Protein AF-A0A8T4MMA3-F1 (afdb_mo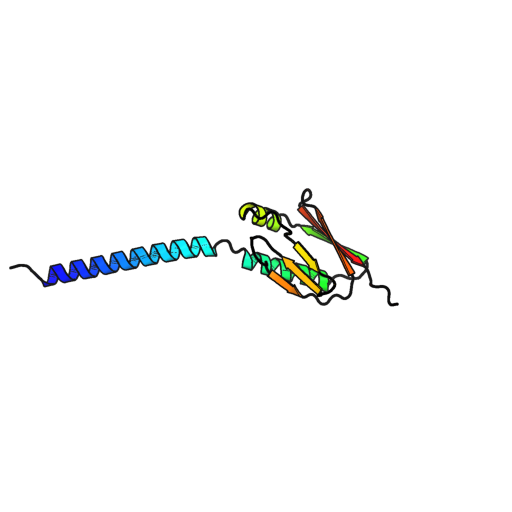nomer_lite)

Structure (mmCIF, N/CA/C/O backbone):
data_AF-A0A8T4MMA3-F1
#
_entry.id   AF-A0A8T4MMA3-F1
#
loop_
_atom_site.group_PDB
_atom_site.id
_atom_site.type_symbol
_atom_site.label_atom_id
_atom_site.label_alt_id
_atom_site.label_comp_id
_atom_site.label_asym_id
_atom_site.label_entity_id
_atom_site.label_seq_id
_atom_site.pdbx_PDB_ins_code
_atom_site.Cartn_x
_atom_site.Cartn_y
_atom_site.Cartn_z
_atom_site.occupancy
_atom_site.B_iso_or_equiv
_atom_site.auth_seq_id
_atom_site.auth_comp_id
_atom_site.auth_asym_id
_atom_site.auth_atom_id
_atom_site.pdbx_PDB_model_num
ATOM 1 N N . MET A 1 1 ? 54.764 -3.720 -44.557 1.00 49.59 1 MET A N 1
ATOM 2 C CA . MET A 1 1 ? 54.603 -4.717 -43.472 1.00 49.59 1 MET A CA 1
ATOM 3 C C . MET A 1 1 ? 53.394 -4.312 -42.643 1.00 49.59 1 MET A C 1
ATOM 5 O O . MET A 1 1 ? 53.363 -3.183 -42.172 1.00 49.59 1 MET A O 1
ATOM 9 N N . LYS A 1 2 ? 52.369 -5.168 -42.541 1.0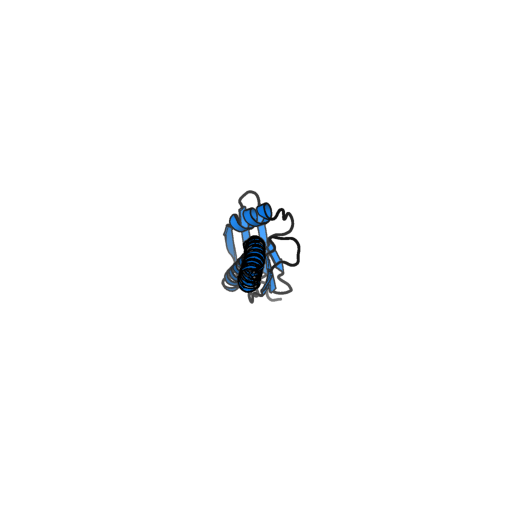0 55.06 2 LYS A N 1
ATOM 10 C CA . LYS A 1 2 ? 51.151 -4.882 -41.763 1.00 55.06 2 LYS A CA 1
ATOM 11 C C . LYS A 1 2 ? 51.529 -4.754 -40.282 1.00 55.06 2 LYS A C 1
ATOM 13 O O . LYS A 1 2 ? 52.102 -5.687 -39.720 1.00 55.06 2 LYS A O 1
ATOM 18 N N . ASN A 1 3 ? 51.273 -3.597 -39.675 1.00 60.41 3 ASN A N 1
ATOM 19 C CA . ASN A 1 3 ? 51.689 -3.305 -38.305 1.00 60.41 3 ASN A CA 1
ATOM 20 C C . ASN A 1 3 ? 50.721 -3.976 -37.312 1.00 60.41 3 ASN A C 1
ATOM 22 O O . ASN A 1 3 ? 49.795 -3.349 -36.803 1.00 60.41 3 ASN A O 1
ATOM 26 N N . LYS A 1 4 ? 50.912 -5.283 -37.079 1.00 60.78 4 LYS A N 1
ATOM 27 C CA . LYS A 1 4 ? 50.032 -6.146 -36.261 1.00 60.78 4 LYS A CA 1
ATOM 28 C C . LYS A 1 4 ? 49.756 -5.596 -34.852 1.00 60.78 4 LYS A C 1
ATOM 30 O O . LYS A 1 4 ? 48.719 -5.893 -34.271 1.00 60.78 4 LYS A O 1
ATOM 35 N N . LYS A 1 5 ? 50.664 -4.772 -34.317 1.00 61.97 5 LYS A N 1
ATOM 36 C CA . LYS A 1 5 ? 50.537 -4.137 -32.998 1.00 61.97 5 LYS A CA 1
ATOM 37 C C . LYS A 1 5 ? 49.448 -3.055 -32.966 1.00 61.97 5 LYS A C 1
ATOM 39 O O . LYS A 1 5 ? 48.732 -2.944 -31.981 1.00 61.97 5 LYS A O 1
ATOM 44 N N . SER A 1 6 ? 49.294 -2.299 -34.055 1.00 61.28 6 SER A N 1
ATOM 45 C CA . SER A 1 6 ? 48.255 -1.270 -34.190 1.00 61.28 6 SER A CA 1
ATOM 46 C C . SER A 1 6 ? 46.878 -1.875 -34.473 1.00 61.28 6 SER A C 1
ATOM 48 O O . SER A 1 6 ? 45.888 -1.374 -33.957 1.00 61.28 6 SER A O 1
ATOM 50 N N . GLU A 1 7 ? 46.802 -2.970 -35.241 1.00 63.28 7 GLU A N 1
ATOM 51 C CA . GLU A 1 7 ? 45.537 -3.693 -35.468 1.00 63.28 7 GLU A CA 1
ATOM 52 C C . GLU A 1 7 ? 44.989 -4.314 -34.167 1.00 63.28 7 GLU A C 1
ATOM 54 O O . GLU A 1 7 ? 43.798 -4.178 -33.903 1.00 63.28 7 GLU A O 1
ATOM 59 N N . SER A 1 8 ? 45.839 -4.917 -33.319 1.00 72.81 8 SER A N 1
ATOM 60 C CA . SER A 1 8 ? 45.412 -5.461 -32.010 1.00 72.81 8 SER A CA 1
ATOM 61 C C . SER A 1 8 ? 44.863 -4.372 -31.090 1.00 72.81 8 SER A C 1
ATOM 63 O O . SER A 1 8 ? 43.777 -4.519 -30.541 1.00 72.81 8 SER A O 1
ATOM 65 N N . PHE A 1 9 ? 45.563 -3.237 -31.001 1.00 75.94 9 PHE A N 1
ATOM 66 C CA . PHE A 1 9 ? 45.157 -2.108 -30.162 1.00 75.94 9 PHE A CA 1
ATOM 67 C C . PHE A 1 9 ? 43.796 -1.522 -30.574 1.00 75.94 9 PHE A C 1
ATOM 69 O O . PHE A 1 9 ? 42.968 -1.196 -29.725 1.00 75.94 9 PH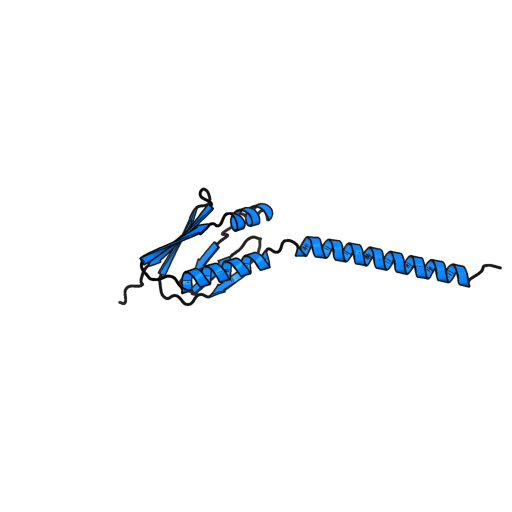E A O 1
ATOM 76 N N . LEU A 1 10 ? 43.529 -1.426 -31.882 1.00 83.12 10 LEU A N 1
ATOM 77 C CA . LEU A 1 10 ? 42.237 -0.957 -32.390 1.00 83.12 10 LEU A CA 1
ATOM 78 C C . LEU A 1 10 ? 41.104 -1.944 -32.088 1.00 83.12 10 LEU A C 1
ATOM 80 O O . LEU A 1 10 ? 40.001 -1.513 -31.753 1.00 83.12 10 LEU A O 1
ATOM 84 N N . ILE A 1 11 ? 41.367 -3.251 -32.177 1.00 87.81 11 ILE A N 1
ATOM 85 C CA . ILE A 1 11 ? 40.379 -4.288 -31.851 1.00 87.81 11 ILE A CA 1
ATOM 86 C C . ILE A 1 11 ? 40.075 -4.284 -30.349 1.00 87.81 11 ILE A C 1
ATOM 88 O O . ILE A 1 11 ? 38.907 -4.298 -29.973 1.00 87.81 11 ILE A O 1
ATOM 92 N N . GLU A 1 12 ? 41.096 -4.207 -29.494 1.00 87.69 12 GLU A N 1
ATOM 93 C CA . GLU A 1 12 ? 40.941 -4.136 -28.035 1.00 87.69 12 GLU A CA 1
ATOM 94 C C . GLU A 1 12 ? 40.089 -2.929 -27.619 1.00 87.69 12 GLU A C 1
ATOM 96 O O . GLU A 1 12 ? 39.123 -3.075 -26.866 1.00 87.69 12 GLU A O 1
ATOM 101 N N . GLN A 1 13 ? 40.381 -1.752 -28.180 1.00 93.06 13 GLN A N 1
ATOM 102 C CA . GLN A 1 13 ? 39.614 -0.539 -27.906 1.00 93.06 13 GLN A CA 1
ATOM 103 C C . GLN A 1 13 ? 38.164 -0.651 -28.397 1.00 93.06 13 GLN A C 1
ATOM 105 O O . GLN A 1 13 ? 37.237 -0.219 -27.709 1.00 93.06 13 GLN A O 1
ATOM 110 N N . LEU A 1 14 ? 37.947 -1.246 -29.572 1.00 93.19 14 LEU A N 1
ATOM 111 C CA . LEU A 1 14 ? 36.611 -1.443 -30.132 1.00 93.19 14 LEU A CA 1
ATOM 112 C C . LEU A 1 14 ? 35.773 -2.401 -29.272 1.00 93.19 14 LEU A C 1
ATOM 114 O O . LEU A 1 14 ? 34.609 -2.114 -28.991 1.00 93.19 14 LEU A O 1
ATOM 118 N N . VAL A 1 15 ? 36.370 -3.498 -28.796 1.00 94.56 15 VAL A N 1
ATOM 119 C CA . VAL A 1 15 ? 35.722 -4.444 -27.874 1.00 94.56 15 VAL A CA 1
ATOM 120 C C . VAL A 1 15 ? 35.383 -3.766 -26.547 1.00 94.56 15 VAL A C 1
ATOM 122 O O . VAL A 1 15 ? 34.270 -3.932 -26.048 1.00 94.56 15 VAL A O 1
ATOM 125 N N . PHE A 1 16 ? 36.292 -2.955 -26.000 1.00 95.56 16 PHE A N 1
ATOM 126 C CA . PHE A 1 16 ? 36.049 -2.211 -24.763 1.00 95.56 16 PHE A CA 1
ATOM 127 C C . PHE A 1 16 ? 34.877 -1.225 -24.894 1.00 95.56 16 PHE A C 1
ATOM 129 O O . PHE A 1 16 ? 34.010 -1.162 -24.017 1.00 95.56 16 PHE A O 1
ATOM 136 N N . ILE A 1 17 ? 34.811 -0.487 -26.007 1.00 96.06 17 ILE A N 1
ATOM 137 C CA . ILE A 1 17 ? 33.718 0.456 -26.286 1.00 96.06 17 ILE A CA 1
ATOM 138 C C . ILE A 1 17 ? 32.387 -0.287 -26.427 1.00 96.06 17 ILE A C 1
ATOM 140 O O . ILE A 1 17 ? 31.393 0.136 -25.839 1.00 96.06 17 ILE A O 1
ATOM 144 N N . LEU A 1 18 ? 32.361 -1.409 -27.154 1.00 96.69 18 LEU A N 1
ATOM 145 C CA . LEU A 1 18 ? 31.153 -2.223 -27.311 1.00 96.69 18 LEU A CA 1
ATOM 146 C C . LEU A 1 18 ? 30.657 -2.770 -25.971 1.00 96.69 18 LEU A C 1
ATOM 148 O O . LEU A 1 18 ? 29.468 -2.672 -25.673 1.00 96.69 18 LEU A O 1
ATOM 152 N N . LEU A 1 19 ? 31.560 -3.294 -25.140 1.00 96.81 19 LEU A N 1
ATOM 153 C CA . LEU A 1 19 ? 31.211 -3.805 -23.816 1.00 96.81 19 LEU A CA 1
ATOM 154 C C . LEU A 1 19 ? 30.654 -2.693 -22.918 1.00 96.81 19 LEU A C 1
ATOM 156 O O . LEU A 1 19 ? 29.629 -2.878 -22.263 1.00 96.81 19 LEU A O 1
ATOM 160 N N . THR A 1 20 ? 31.290 -1.520 -22.939 1.00 96.88 20 THR A N 1
ATOM 161 C CA . THR A 1 20 ? 30.832 -0.342 -22.191 1.00 96.88 20 THR A CA 1
ATOM 162 C C . THR A 1 20 ? 29.452 0.106 -22.661 1.00 96.88 20 THR A C 1
ATOM 164 O O . THR A 1 20 ? 28.589 0.399 -21.839 1.00 96.88 20 THR A O 1
ATOM 167 N N . LEU A 1 21 ? 29.204 0.112 -23.972 1.00 97.56 21 LEU A N 1
ATOM 168 C CA . LEU A 1 21 ? 27.906 0.484 -24.528 1.00 97.56 21 LEU A CA 1
ATOM 169 C C . LEU A 1 21 ? 26.803 -0.477 -24.067 1.00 97.56 21 LEU A C 1
ATOM 171 O O . LEU A 1 21 ? 25.755 -0.032 -23.605 1.00 97.56 21 LEU A O 1
ATOM 175 N N . VAL A 1 22 ? 27.052 -1.789 -24.141 1.00 97.62 22 VAL A N 1
ATOM 176 C CA . VAL A 1 22 ? 26.114 -2.814 -23.654 1.00 97.62 22 VAL A CA 1
ATOM 177 C C . VAL A 1 22 ? 25.840 -2.626 -22.164 1.00 97.62 22 VAL A C 1
ATOM 179 O O . VAL A 1 22 ? 24.686 -2.666 -21.741 1.00 97.62 22 VAL A O 1
ATOM 182 N N . PHE A 1 23 ? 26.883 -2.366 -21.378 1.00 97.62 23 PHE A N 1
ATOM 183 C CA . PHE A 1 23 ? 26.760 -2.124 -19.946 1.00 97.62 23 PHE A CA 1
ATOM 184 C C . PHE A 1 23 ? 25.911 -0.882 -19.636 1.00 97.62 23 PHE A C 1
ATOM 186 O O . PHE A 1 23 ? 24.991 -0.955 -18.823 1.00 97.62 23 PHE A O 1
ATOM 193 N N . VAL A 1 24 ? 26.152 0.238 -20.324 1.00 97.00 24 VAL A N 1
ATOM 194 C CA . VAL A 1 24 ? 25.379 1.480 -20.150 1.00 97.00 24 VAL A CA 1
ATOM 195 C C . VAL A 1 24 ? 23.910 1.273 -20.525 1.00 97.00 24 VAL A C 1
ATOM 197 O O . VAL A 1 24 ? 23.025 1.709 -19.790 1.00 97.00 24 VAL A O 1
ATOM 200 N N . VAL A 1 25 ? 23.628 0.565 -21.622 1.00 96.81 25 VAL A N 1
ATOM 201 C CA . VAL A 1 25 ? 22.252 0.239 -22.027 1.00 96.81 25 VAL A CA 1
ATOM 202 C C . VAL A 1 25 ? 21.573 -0.664 -20.995 1.00 96.81 25 VAL A C 1
ATOM 204 O O . VAL A 1 25 ? 20.429 -0.407 -20.620 1.00 96.81 25 VAL A O 1
ATOM 207 N N . ALA A 1 26 ? 22.271 -1.684 -20.490 1.00 95.12 26 ALA A N 1
ATOM 208 C CA . ALA A 1 26 ? 21.744 -2.575 -19.460 1.00 95.12 26 ALA A CA 1
ATOM 209 C C . ALA A 1 26 ? 21.407 -1.817 -18.166 1.00 95.12 26 ALA A C 1
ATOM 211 O O . ALA A 1 26 ? 20.324 -2.012 -17.612 1.00 95.12 26 ALA A O 1
ATOM 212 N N . ILE A 1 27 ? 22.281 -0.902 -17.729 1.00 93.25 27 ILE A N 1
ATOM 213 C CA . ILE A 1 27 ? 22.010 -0.010 -16.594 1.00 93.25 27 ILE A CA 1
ATOM 214 C C . ILE A 1 27 ? 20.805 0.886 -16.882 1.00 93.25 27 ILE A C 1
ATOM 216 O O . ILE A 1 27 ? 19.928 1.002 -16.031 1.00 93.25 27 ILE A O 1
ATOM 220 N N . GLY A 1 28 ? 20.718 1.487 -18.071 1.00 89.50 28 GLY A N 1
ATOM 221 C CA . GLY A 1 28 ? 19.582 2.329 -18.452 1.00 89.50 28 GLY A CA 1
ATOM 222 C C . GLY A 1 28 ? 18.249 1.579 -18.362 1.00 89.50 28 GLY A C 1
ATOM 223 O O . GLY A 1 28 ? 17.304 2.063 -17.742 1.00 89.50 28 GLY A O 1
ATOM 224 N N . ILE A 1 29 ? 18.192 0.355 -18.897 1.00 84.88 29 ILE A N 1
ATOM 225 C CA . ILE A 1 29 ? 17.011 -0.517 -18.802 1.00 84.88 29 ILE A CA 1
ATOM 226 C C . ILE A 1 29 ? 16.704 -0.865 -17.341 1.00 84.88 29 ILE A C 1
ATOM 228 O O . ILE A 1 29 ? 15.543 -0.832 -16.929 1.00 84.88 29 ILE A O 1
ATOM 232 N N . PHE A 1 30 ? 17.726 -1.192 -16.549 1.00 83.12 30 PHE A N 1
ATOM 233 C CA . PHE A 1 30 ? 17.564 -1.524 -15.136 1.00 83.12 30 PHE A CA 1
ATOM 234 C C . PHE A 1 30 ? 17.012 -0.347 -14.322 1.00 83.12 30 PHE A C 1
ATOM 236 O O . PHE A 1 30 ? 16.084 -0.533 -13.538 1.00 83.12 30 PHE A O 1
ATOM 243 N N . ILE A 1 31 ? 17.524 0.867 -14.538 1.00 78.12 31 ILE A N 1
ATOM 244 C CA . ILE A 1 31 ? 17.046 2.085 -13.871 1.00 78.12 31 ILE A CA 1
ATOM 245 C C . ILE A 1 31 ? 15.591 2.363 -14.243 1.00 78.12 31 ILE A C 1
ATOM 247 O O . ILE A 1 31 ? 14.785 2.614 -13.353 1.00 78.12 31 ILE A O 1
ATOM 251 N N . VAL A 1 32 ? 15.227 2.266 -15.526 1.00 71.88 32 VAL A N 1
ATOM 252 C CA . VAL A 1 32 ? 13.834 2.466 -15.963 1.00 71.88 32 VAL A CA 1
ATOM 253 C C . VAL A 1 32 ? 12.897 1.446 -15.310 1.00 71.88 32 VAL A C 1
ATOM 255 O O . VAL A 1 32 ? 11.807 1.812 -14.886 1.00 71.88 32 VAL A O 1
ATOM 258 N N . ARG A 1 33 ? 13.327 0.186 -15.162 1.00 65.06 33 ARG A N 1
ATOM 259 C CA . ARG A 1 33 ? 12.537 -0.868 -14.498 1.00 65.06 33 ARG A CA 1
ATOM 260 C C . ARG A 1 33 ? 12.457 -0.712 -12.978 1.00 65.06 33 ARG A C 1
ATOM 262 O O . ARG A 1 33 ? 11.439 -1.049 -12.387 1.00 65.06 33 ARG A O 1
ATOM 269 N N . THR A 1 34 ? 13.517 -0.221 -12.344 1.00 64.62 34 THR A N 1
ATOM 270 C CA . THR A 1 34 ? 13.594 -0.061 -10.880 1.00 64.62 34 THR A CA 1
ATOM 271 C C . THR A 1 34 ? 12.946 1.247 -10.418 1.00 64.62 34 THR A C 1
ATOM 273 O O . THR A 1 34 ? 12.431 1.337 -9.305 1.00 64.62 34 THR A O 1
ATOM 276 N N . GLY A 1 35 ? 12.920 2.257 -11.291 1.00 58.09 35 GLY A N 1
ATOM 277 C CA . GLY A 1 35 ? 12.402 3.596 -11.018 1.00 58.09 35 GLY A CA 1
ATOM 278 C C . GLY A 1 35 ? 10.909 3.658 -10.706 1.00 58.09 35 GLY A C 1
ATOM 279 O O . GLY A 1 35 ? 10.449 4.677 -10.191 1.00 58.09 35 GLY A O 1
ATOM 280 N N . ASP A 1 36 ? 10.148 2.587 -10.944 1.00 62.84 36 ASP A N 1
ATOM 281 C CA . ASP A 1 36 ? 8.735 2.588 -10.585 1.00 62.84 36 ASP A CA 1
ATOM 282 C C . ASP A 1 36 ? 8.489 2.538 -9.076 1.00 62.84 36 ASP A C 1
ATOM 284 O O . ASP A 1 36 ? 7.351 2.795 -8.690 1.00 62.84 36 ASP A O 1
ATOM 288 N N . ASN A 1 37 ? 9.512 2.306 -8.226 1.00 76.31 37 ASN A N 1
ATOM 289 C CA . ASN A 1 37 ? 9.498 2.450 -6.752 1.00 76.31 37 ASN A CA 1
ATOM 290 C C . ASN A 1 37 ? 8.247 1.880 -6.054 1.00 76.31 37 ASN A C 1
ATOM 292 O O . ASN A 1 37 ? 7.963 2.193 -4.901 1.00 76.31 37 ASN A O 1
ATOM 296 N N . THR A 1 38 ? 7.475 1.048 -6.747 1.00 84.19 38 THR A N 1
ATOM 297 C CA . THR A 1 38 ? 6.081 0.819 -6.394 1.00 84.19 38 THR A CA 1
ATOM 298 C C . THR A 1 38 ? 6.027 -0.099 -5.192 1.00 84.19 38 THR A C 1
ATOM 300 O O . THR A 1 38 ? 5.376 0.246 -4.218 1.00 84.19 38 THR A O 1
ATOM 303 N N . ALA A 1 39 ? 6.837 -1.159 -5.194 1.00 86.44 39 ALA A N 1
ATOM 304 C CA . ALA A 1 39 ? 7.022 -2.033 -4.039 1.00 86.44 39 ALA A CA 1
ATOM 305 C C . ALA A 1 39 ? 7.507 -1.270 -2.792 1.00 86.44 39 ALA A C 1
ATOM 307 O O . ALA A 1 39 ? 7.058 -1.527 -1.678 1.00 86.44 39 ALA A O 1
ATOM 308 N N . PHE A 1 40 ? 8.398 -0.288 -2.968 1.00 88.56 40 PHE A N 1
ATOM 309 C CA . PHE A 1 40 ? 8.873 0.540 -1.858 1.00 88.56 40 PHE A CA 1
ATOM 310 C C . PHE A 1 40 ? 7.760 1.441 -1.305 1.00 88.56 40 PHE A C 1
ATOM 312 O O . PHE A 1 40 ? 7.610 1.576 -0.091 1.00 88.56 40 PHE A O 1
ATOM 319 N N . ILE A 1 41 ? 6.940 2.025 -2.183 1.00 91.25 41 ILE A N 1
ATOM 320 C CA . ILE A 1 41 ? 5.778 2.821 -1.784 1.00 91.25 41 ILE A CA 1
ATOM 321 C C . ILE A 1 41 ? 4.712 1.944 -1.113 1.00 91.25 41 ILE A C 1
ATOM 323 O O . ILE A 1 41 ? 4.231 2.318 -0.047 1.00 91.25 41 ILE A O 1
ATOM 327 N N . GLU A 1 42 ? 4.380 0.781 -1.678 1.00 93.50 42 GLU A N 1
ATOM 328 C CA . GLU A 1 42 ? 3.470 -0.204 -1.075 1.00 93.50 42 GLU A CA 1
ATOM 329 C C . GLU A 1 42 ? 3.910 -0.524 0.360 1.00 93.50 42 GLU A C 1
ATOM 331 O O . GLU A 1 42 ? 3.113 -0.422 1.292 1.00 93.50 42 GLU A O 1
ATOM 336 N N . GLN A 1 43 ? 5.206 -0.786 0.559 1.00 94.75 43 GLN A N 1
ATOM 337 C CA . GLN A 1 43 ? 5.779 -1.044 1.876 1.00 94.75 43 GLN A CA 1
ATOM 338 C C . GLN A 1 43 ? 5.646 0.135 2.844 1.00 94.75 43 GLN A C 1
ATOM 340 O O . GLN A 1 43 ? 5.284 -0.059 4.007 1.00 94.75 43 GLN A O 1
ATOM 345 N N . ILE A 1 44 ? 5.968 1.352 2.400 1.00 94.75 44 ILE A N 1
ATOM 346 C CA . ILE A 1 44 ? 5.869 2.549 3.240 1.00 94.75 44 ILE A CA 1
ATOM 347 C C . ILE A 1 44 ? 4.426 2.756 3.699 1.00 94.75 44 ILE A C 1
ATOM 349 O O . ILE A 1 44 ? 4.188 2.953 4.890 1.00 94.75 44 ILE A O 1
ATOM 353 N N . TYR A 1 45 ? 3.471 2.702 2.772 1.00 95.56 45 TYR A N 1
ATOM 354 C CA . TYR A 1 45 ? 2.072 2.966 3.085 1.00 95.56 45 TYR A CA 1
ATOM 355 C C . TYR A 1 45 ? 1.446 1.858 3.930 1.00 95.56 45 TYR A C 1
ATOM 357 O O . TYR A 1 45 ? 0.714 2.175 4.863 1.00 95.56 45 TYR A O 1
ATOM 365 N N . ALA A 1 46 ? 1.780 0.586 3.688 1.00 96.56 46 ALA A N 1
ATOM 366 C CA . ALA A 1 46 ? 1.298 -0.519 4.518 1.00 96.56 46 ALA A CA 1
ATOM 367 C C . ALA A 1 46 ? 1.747 -0.357 5.979 1.00 96.56 46 ALA A C 1
ATOM 369 O O . ALA A 1 46 ? 0.940 -0.462 6.900 1.00 96.56 46 ALA A O 1
ATOM 370 N N . LYS A 1 47 ? 3.022 -0.005 6.196 1.00 96.62 47 LYS A N 1
ATOM 371 C CA . LYS A 1 47 ? 3.571 0.257 7.535 1.00 96.62 47 LYS A CA 1
ATOM 372 C C . LYS A 1 47 ? 2.950 1.480 8.200 1.00 96.62 47 LYS A C 1
ATOM 374 O O . LYS A 1 47 ? 2.685 1.447 9.398 1.00 96.62 47 LYS A O 1
ATOM 379 N N . GLN A 1 48 ? 2.738 2.561 7.450 1.00 95.62 48 GLN A N 1
ATOM 380 C CA . GLN A 1 48 ? 2.106 3.768 7.986 1.00 95.62 48 GLN A CA 1
ATOM 381 C C . GLN A 1 48 ? 0.662 3.501 8.406 1.00 95.62 48 GLN A C 1
ATOM 383 O O . GLN A 1 48 ? 0.280 3.885 9.506 1.00 95.62 48 GLN A O 1
ATOM 388 N N . LEU A 1 49 ? -0.113 2.798 7.578 1.00 95.06 49 LEU A N 1
ATOM 389 C CA . LEU A 1 49 ? -1.486 2.426 7.910 1.00 95.06 49 LEU A CA 1
ATOM 390 C C . LEU A 1 49 ? -1.543 1.512 9.127 1.00 95.06 49 LEU A C 1
ATOM 392 O O . LEU A 1 49 ? -2.299 1.790 10.049 1.00 95.06 49 LEU A O 1
ATOM 396 N N . ALA A 1 50 ? -0.689 0.491 9.187 1.00 95.75 50 ALA A N 1
ATOM 397 C CA . ALA A 1 50 ? -0.593 -0.362 10.364 1.00 95.75 50 ALA A CA 1
ATOM 398 C C . ALA A 1 50 ? -0.209 0.427 11.627 1.00 95.75 50 ALA A C 1
ATOM 400 O O . ALA A 1 50 ? -0.729 0.153 12.701 1.00 95.75 50 ALA A O 1
ATOM 401 N N . LEU A 1 51 ? 0.661 1.437 11.520 1.00 95.31 51 LEU A N 1
ATOM 402 C CA . LEU A 1 51 ? 1.010 2.298 12.651 1.00 95.31 51 LEU A CA 1
ATOM 403 C C . LEU A 1 51 ? -0.162 3.180 13.100 1.00 95.31 51 LEU A C 1
ATOM 405 O O . LEU A 1 51 ? -0.335 3.371 14.300 1.00 95.31 51 LEU A O 1
ATOM 409 N N . ILE A 1 52 ? -0.936 3.726 12.157 1.00 93.88 52 ILE A N 1
ATOM 410 C CA . ILE A 1 52 ? -2.149 4.501 12.456 1.00 93.88 52 ILE A CA 1
ATOM 411 C C . ILE A 1 52 ? -3.150 3.607 13.179 1.00 93.88 52 ILE A C 1
ATOM 413 O O . ILE A 1 52 ? -3.613 3.965 14.255 1.00 93.88 52 ILE A O 1
ATOM 417 N N . ILE A 1 53 ? -3.389 2.412 12.637 1.00 94.00 53 ILE A N 1
ATOM 418 C CA . ILE A 1 53 ? -4.246 1.399 13.245 1.00 94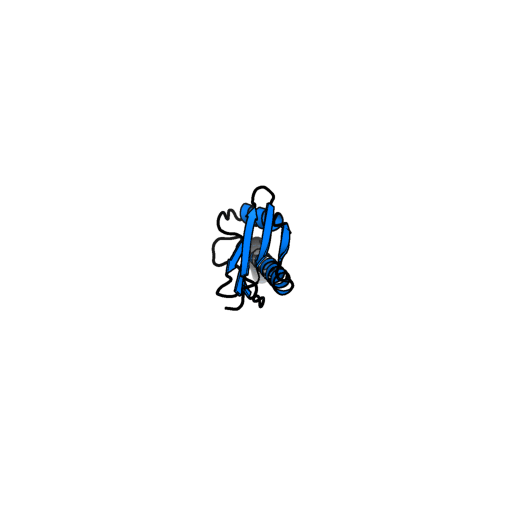.00 53 ILE A CA 1
ATOM 419 C C . ILE A 1 53 ? -3.759 1.066 14.655 1.00 94.00 53 ILE A C 1
ATOM 421 O O . ILE A 1 53 ? -4.532 1.169 15.592 1.00 94.00 53 ILE A O 1
ATOM 425 N N . ASN A 1 54 ? -2.476 0.762 14.849 1.00 94.00 54 ASN A N 1
ATOM 426 C CA . ASN A 1 54 ? -1.917 0.421 16.165 1.00 94.00 54 ASN A CA 1
ATOM 427 C C . ASN A 1 54 ? -2.077 1.520 17.218 1.00 94.00 54 ASN A C 1
ATOM 429 O O . ASN A 1 54 ? -2.081 1.225 18.407 1.00 94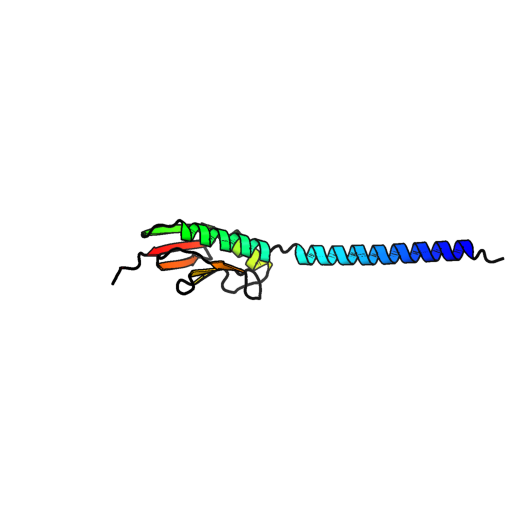.00 54 ASN A O 1
ATOM 433 N N . LYS A 1 55 ? -2.142 2.783 16.796 1.00 92.06 55 LYS A N 1
ATOM 434 C CA . LYS A 1 55 ? -2.280 3.931 17.699 1.00 92.06 55 LYS A CA 1
ATOM 435 C C . LYS A 1 55 ? -3.727 4.363 17.912 1.00 92.06 55 LYS A C 1
ATOM 437 O O . LYS A 1 55 ? -3.959 5.231 18.745 1.00 92.06 55 LYS A O 1
ATOM 442 N N . ALA A 1 56 ? -4.664 3.822 17.142 1.00 92.12 56 ALA A N 1
ATOM 443 C CA . ALA A 1 56 ? -6.051 4.231 17.200 1.00 92.12 56 ALA A CA 1
ATOM 444 C C . ALA A 1 56 ? -6.761 3.632 18.418 1.00 92.12 56 ALA A C 1
ATOM 446 O O . ALA A 1 56 ? -6.675 2.433 18.695 1.00 92.12 56 ALA A O 1
ATOM 447 N N . GLU A 1 57 ? -7.497 4.481 19.123 1.00 90.44 57 GLU A N 1
ATOM 448 C CA . GLU A 1 57 ? -8.361 4.073 20.226 1.00 90.44 57 GLU A CA 1
ATOM 449 C C . GLU A 1 57 ? -9.748 3.677 19.706 1.00 90.44 57 GLU A C 1
ATOM 451 O O . GLU A 1 57 ? -10.176 4.093 18.626 1.00 90.44 57 GLU A O 1
ATOM 456 N N . ALA A 1 58 ? -10.471 2.874 20.484 1.00 89.31 58 ALA A N 1
ATOM 457 C CA . ALA A 1 58 ? -11.842 2.522 20.148 1.00 89.31 58 ALA A CA 1
ATOM 458 C C . ALA A 1 58 ? -12.738 3.773 20.129 1.00 89.31 58 ALA A C 1
ATOM 460 O O . ALA A 1 58 ? -12.656 4.627 21.009 1.00 89.31 58 ALA A O 1
ATOM 461 N N . GLY A 1 59 ? -13.608 3.871 19.127 1.00 88.62 59 GLY A N 1
ATOM 462 C CA . GLY A 1 59 ? -14.449 5.039 18.868 1.00 88.62 59 GLY A CA 1
ATOM 463 C C . GLY A 1 59 ? -13.755 6.151 18.075 1.00 88.62 59 GLY A C 1
ATOM 464 O O . GLY A 1 59 ? -14.401 7.147 17.757 1.00 88.62 59 GLY A O 1
ATOM 465 N N . MET A 1 60 ? -12.469 6.004 17.732 1.00 91.06 60 MET A N 1
ATOM 466 C CA . MET A 1 60 ? -11.781 6.943 16.850 1.00 91.06 60 MET A CA 1
ATOM 467 C C . MET A 1 60 ? -12.249 6.761 15.397 1.00 91.06 60 MET A C 1
ATOM 469 O O . MET A 1 60 ? -12.467 5.643 14.925 1.00 91.06 60 MET A O 1
ATOM 473 N N . GLU A 1 61 ? -12.346 7.873 14.674 1.00 92.31 61 GLU A N 1
ATOM 474 C CA . GLU A 1 61 ? -12.454 7.905 13.217 1.00 92.31 61 GLU A CA 1
ATOM 475 C C . GLU A 1 61 ? -11.180 8.547 12.660 1.00 92.31 61 GLU A C 1
ATOM 477 O O . GLU A 1 61 ? -10.702 9.564 13.169 1.00 92.31 61 GLU A O 1
ATOM 482 N N . SER A 1 62 ? -10.583 7.926 11.647 1.00 91.62 62 SER A N 1
ATOM 483 C CA . SER A 1 62 ? -9.399 8.448 10.967 1.00 91.62 62 SER A CA 1
ATOM 484 C C . SER A 1 62 ? -9.653 8.584 9.479 1.00 91.62 62 SER A C 1
ATOM 486 O O . SER A 1 62 ? -10.055 7.634 8.810 1.00 91.62 62 SER A O 1
ATOM 488 N N . GLU A 1 63 ? -9.343 9.765 8.958 1.00 94.25 63 GLU A N 1
ATOM 489 C CA . GLU A 1 63 ? -9.463 10.094 7.547 1.00 94.25 63 GLU A CA 1
ATOM 490 C C . GLU A 1 63 ? -8.068 10.318 6.952 1.00 94.25 63 GLU A C 1
ATOM 492 O O . GLU A 1 63 ? -7.275 11.117 7.455 1.00 94.25 63 GLU A O 1
ATOM 497 N N . ILE A 1 64 ? -7.744 9.578 5.892 1.00 93.94 64 ILE A N 1
ATOM 498 C CA . ILE A 1 64 ? -6.400 9.532 5.310 1.00 93.94 64 ILE A CA 1
ATOM 499 C C . ILE A 1 64 ? -6.476 9.883 3.827 1.00 93.94 64 ILE A C 1
ATOM 501 O O . ILE A 1 64 ? -7.211 9.253 3.067 1.00 93.94 64 ILE A O 1
ATOM 505 N N . ASP A 1 65 ? -5.671 10.854 3.395 1.00 94.25 65 ASP A N 1
ATOM 506 C CA . ASP A 1 65 ? -5.514 11.184 1.976 1.00 94.25 65 ASP A CA 1
ATOM 507 C C . ASP A 1 65 ? -4.746 10.071 1.243 1.00 94.25 65 ASP A C 1
ATOM 509 O O . ASP A 1 65 ? -3.583 9.772 1.535 1.00 94.25 65 ASP A O 1
ATOM 513 N N . ILE A 1 66 ? -5.401 9.468 0.250 1.00 94.69 66 ILE A N 1
ATOM 514 C CA . ILE A 1 66 ? -4.853 8.394 -0.585 1.00 94.69 66 ILE A CA 1
ATOM 515 C C . ILE A 1 66 ? -4.598 8.842 -2.028 1.00 94.69 66 ILE A C 1
ATOM 517 O O . ILE A 1 66 ? -4.326 8.009 -2.896 1.00 94.69 66 ILE A O 1
ATOM 521 N N . THR A 1 67 ? -4.625 10.149 -2.307 1.00 93.94 67 THR A N 1
ATOM 522 C CA . THR A 1 67 ? -4.399 10.735 -3.638 1.00 93.94 67 THR A CA 1
ATOM 523 C C . THR A 1 67 ? -3.149 10.175 -4.304 1.00 93.94 67 THR A C 1
ATOM 525 O O . THR A 1 67 ? -3.171 9.788 -5.474 1.00 93.94 67 THR A O 1
ATOM 528 N N . ARG A 1 68 ? -2.046 10.078 -3.555 1.00 91.38 68 ARG A N 1
ATOM 529 C CA . ARG A 1 68 ? -0.783 9.555 -4.085 1.00 91.38 68 ARG A CA 1
ATOM 530 C C . ARG A 1 68 ? -0.877 8.075 -4.465 1.00 91.38 68 ARG A C 1
ATOM 532 O O . ARG A 1 68 ? -0.338 7.702 -5.504 1.00 91.38 68 ARG A O 1
ATOM 539 N N . LEU A 1 69 ? -1.570 7.255 -3.673 1.00 91.75 69 LEU A N 1
ATOM 540 C CA . LEU A 1 69 ? -1.778 5.834 -3.971 1.00 91.75 69 LEU A CA 1
ATOM 541 C C . LEU A 1 69 ? -2.645 5.656 -5.221 1.00 91.75 69 LEU A C 1
ATOM 543 O O . LEU A 1 69 ? -2.281 4.889 -6.109 1.00 91.75 69 LEU A O 1
ATOM 547 N N . LEU A 1 70 ? -3.734 6.420 -5.339 1.00 92.56 70 LEU A N 1
ATOM 548 C CA . LEU A 1 70 ? -4.612 6.382 -6.512 1.00 92.56 70 LEU A CA 1
ATOM 549 C C . LEU A 1 70 ? -3.873 6.796 -7.790 1.00 92.56 70 LEU A C 1
ATOM 551 O O . LEU A 1 70 ? -3.961 6.101 -8.800 1.00 92.56 70 LEU A O 1
ATOM 555 N N . ASN A 1 71 ? -3.094 7.881 -7.743 1.00 91.62 71 ASN A N 1
ATOM 556 C CA . ASN A 1 71 ? -2.319 8.349 -8.895 1.00 91.62 71 ASN A CA 1
ATOM 557 C C . ASN A 1 71 ? -1.273 7.315 -9.343 1.00 91.62 71 ASN A C 1
ATOM 559 O O . ASN A 1 71 ? -1.069 7.116 -10.540 1.00 91.62 71 ASN A O 1
ATOM 563 N N . LEU A 1 72 ? -0.611 6.642 -8.395 1.00 90.38 72 LEU A N 1
ATOM 564 C CA . LEU A 1 72 ? 0.363 5.594 -8.705 1.00 90.38 72 LEU A CA 1
ATOM 565 C C . LEU A 1 72 ? -0.308 4.346 -9.284 1.00 90.38 72 LEU A C 1
ATOM 567 O O . LEU A 1 72 ? 0.162 3.827 -10.293 1.00 90.38 72 LEU A O 1
ATOM 571 N N . ALA A 1 73 ? -1.436 3.913 -8.718 1.00 90.94 73 ALA A N 1
ATOM 572 C CA . ALA A 1 73 ? -2.219 2.813 -9.273 1.00 90.94 73 ALA A CA 1
ATOM 573 C C . ALA A 1 73 ? -2.679 3.122 -10.710 1.00 90.94 73 ALA A C 1
ATOM 575 O O . ALA A 1 73 ? -2.532 2.284 -11.598 1.00 90.94 73 ALA A O 1
ATOM 576 N N . GLN A 1 74 ? -3.137 4.350 -10.980 1.00 90.94 74 GLN A N 1
ATOM 577 C CA . GLN A 1 74 ? -3.503 4.799 -12.328 1.00 90.94 74 GLN A CA 1
ATOM 578 C C . GLN A 1 74 ? -2.310 4.809 -13.291 1.00 90.94 74 GLN A C 1
ATOM 580 O O . GLN A 1 74 ? -2.426 4.292 -14.404 1.00 90.94 74 GLN A O 1
ATOM 585 N N . LYS A 1 75 ? -1.150 5.334 -12.865 1.00 89.31 75 LYS A N 1
ATOM 586 C CA . LYS A 1 75 ? 0.096 5.297 -13.653 1.00 89.31 75 LYS A CA 1
ATOM 587 C C . LYS A 1 75 ? 0.466 3.857 -14.030 1.00 89.31 75 LYS A C 1
ATOM 589 O O . LYS A 1 75 ? 0.851 3.596 -15.168 1.00 89.31 75 LYS A O 1
ATOM 594 N N . ASN A 1 76 ? 0.268 2.929 -13.099 1.00 87.62 76 ASN A N 1
ATOM 595 C CA . ASN A 1 76 ? 0.534 1.504 -13.268 1.00 87.62 76 ASN A CA 1
ATOM 596 C C . ASN A 1 76 ? -0.607 0.739 -13.961 1.00 87.62 76 ASN A C 1
ATOM 598 O O . ASN A 1 76 ? -0.519 -0.480 -14.117 1.00 87.62 76 ASN A O 1
ATOM 602 N N . LYS A 1 77 ? -1.677 1.430 -14.384 1.00 89.81 77 LYS A N 1
ATOM 603 C CA . LYS A 1 77 ? -2.884 0.845 -14.996 1.00 89.81 77 LYS A CA 1
ATOM 604 C C . LYS A 1 77 ? -3.511 -0.258 -14.130 1.00 89.81 77 LYS A C 1
ATOM 606 O O . LYS A 1 77 ? -4.043 -1.245 -14.641 1.00 89.81 77 LYS A O 1
ATOM 611 N N . PHE A 1 78 ? -3.427 -0.103 -12.812 1.00 90.06 78 PHE A N 1
ATOM 612 C CA . PHE A 1 78 ? -3.987 -1.021 -11.834 1.00 90.06 78 PHE A CA 1
ATOM 613 C C . PHE A 1 78 ? -5.368 -0.543 -11.371 1.00 90.06 78 PHE A C 1
ATOM 615 O O . PHE A 1 78 ? -5.505 0.539 -10.808 1.00 90.06 78 PHE A O 1
ATOM 622 N N . ASN A 1 79 ? -6.386 -1.383 -11.585 1.00 86.69 79 ASN A N 1
ATOM 623 C CA . ASN A 1 79 ? -7.791 -1.081 -11.274 1.00 86.69 79 ASN A CA 1
ATOM 624 C C . ASN A 1 79 ? -8.361 -1.931 -10.121 1.00 86.69 79 ASN A C 1
ATOM 626 O O . ASN A 1 79 ? -9.567 -1.900 -9.883 1.00 86.69 79 ASN A O 1
ATOM 630 N N . GLY A 1 80 ? -7.527 -2.729 -9.446 1.00 88.81 80 GLY A N 1
ATOM 631 C CA . GLY A 1 80 ? -7.965 -3.617 -8.368 1.00 88.81 80 GLY A CA 1
ATOM 632 C C . GLY A 1 80 ? -8.122 -2.915 -7.015 1.00 88.81 80 GLY A C 1
ATOM 633 O O . GLY A 1 80 ? -8.151 -1.686 -6.922 1.00 88.81 80 GLY A O 1
ATOM 634 N N . ASN A 1 81 ? -8.203 -3.717 -5.951 1.00 92.06 81 ASN A N 1
ATOM 635 C CA . ASN A 1 81 ? -8.230 -3.214 -4.578 1.00 92.06 81 ASN A CA 1
ATOM 636 C C . ASN A 1 81 ? -6.841 -2.695 -4.200 1.00 92.06 81 ASN A C 1
ATOM 638 O O . ASN A 1 81 ? -5.882 -3.462 -4.157 1.00 92.06 81 ASN A O 1
ATOM 642 N N . ILE A 1 82 ? -6.747 -1.384 -3.979 1.00 93.75 82 ILE A N 1
ATOM 643 C CA . ILE A 1 82 ? -5.485 -0.693 -3.678 1.00 93.75 82 ILE A CA 1
ATOM 644 C C . ILE A 1 82 ? -5.092 -0.869 -2.215 1.00 93.75 82 ILE A C 1
ATOM 646 O O . ILE A 1 82 ? -3.913 -0.997 -1.896 1.00 93.75 82 ILE A O 1
ATOM 650 N N . ILE A 1 83 ? -6.095 -0.862 -1.342 1.00 95.44 83 ILE A N 1
ATOM 651 C CA . ILE A 1 83 ? -5.967 -0.990 0.104 1.00 95.44 83 ILE A CA 1
ATOM 652 C C . ILE A 1 83 ? -6.938 -2.080 0.523 1.00 95.44 83 ILE A C 1
ATOM 654 O O . ILE A 1 83 ? -8.098 -2.054 0.113 1.00 95.44 83 ILE A O 1
ATOM 658 N N . THR A 1 84 ? -6.453 -3.038 1.301 1.00 95.06 84 THR A N 1
ATOM 659 C CA . THR A 1 84 ? -7.276 -4.070 1.935 1.00 95.06 84 THR A CA 1
ATOM 660 C C . THR A 1 84 ? -6.828 -4.205 3.382 1.00 95.06 84 THR A C 1
ATOM 662 O O . THR A 1 84 ? -5.628 -4.258 3.642 1.00 95.06 84 THR A O 1
ATOM 665 N N . ILE A 1 85 ? -7.774 -4.242 4.315 1.00 95.06 85 ILE A N 1
ATOM 666 C CA . ILE A 1 85 ? -7.504 -4.473 5.737 1.00 95.06 85 ILE A CA 1
ATOM 667 C C . ILE A 1 85 ? -8.263 -5.732 6.140 1.00 95.06 85 ILE A C 1
ATOM 669 O O . ILE A 1 85 ? -9.470 -5.826 5.907 1.00 95.06 85 ILE A O 1
ATOM 673 N N . ASP A 1 86 ? -7.533 -6.691 6.697 1.00 93.69 86 ASP A N 1
ATOM 674 C CA . ASP A 1 86 ? -8.050 -7.960 7.190 1.00 93.69 86 ASP A CA 1
ATOM 675 C C . ASP A 1 86 ? -7.944 -7.979 8.718 1.00 93.69 86 ASP A C 1
ATOM 677 O O . ASP A 1 86 ? -6.840 -8.013 9.267 1.00 93.69 86 ASP A O 1
ATOM 681 N N . ASN A 1 87 ? -9.098 -7.925 9.388 1.00 91.56 87 ASN A N 1
ATOM 682 C CA . ASN A 1 87 ? -9.198 -7.964 10.849 1.00 91.56 87 ASN A CA 1
ATOM 683 C C . ASN A 1 87 ? -9.004 -9.378 11.422 1.00 91.56 87 ASN A C 1
ATOM 685 O O . ASN A 1 87 ? -8.726 -9.508 12.604 1.00 91.56 87 ASN A O 1
ATOM 689 N N . ASN A 1 88 ? -9.143 -10.444 10.624 1.00 90.62 88 ASN A N 1
ATOM 690 C CA . ASN A 1 88 ? -8.957 -11.810 11.127 1.00 90.62 88 ASN A CA 1
ATOM 691 C C . ASN A 1 88 ? -7.470 -12.151 11.238 1.00 90.62 88 ASN A C 1
ATOM 693 O O . ASN A 1 88 ? -7.031 -12.784 12.193 1.00 90.62 88 ASN A O 1
ATOM 697 N N . GLU A 1 89 ? -6.693 -11.729 10.240 1.00 92.25 89 GLU A N 1
ATOM 698 C CA . GLU A 1 89 ? -5.240 -11.927 10.204 1.00 92.25 89 GLU A CA 1
ATOM 699 C C . GLU A 1 89 ? -4.455 -10.717 10.737 1.00 92.25 89 GLU A C 1
ATOM 701 O O . GLU A 1 89 ? -3.224 -10.734 10.731 1.00 92.25 89 GLU A O 1
ATOM 706 N N . ASN A 1 90 ? -5.150 -9.664 11.182 1.00 93.81 90 ASN A N 1
ATOM 707 C CA . ASN A 1 90 ? -4.574 -8.396 11.628 1.00 93.81 90 ASN A CA 1
ATOM 708 C C . ASN A 1 90 ? -3.520 -7.842 10.659 1.00 93.81 90 ASN A C 1
ATOM 710 O O . ASN A 1 90 ? -2.391 -7.530 11.045 1.00 93.81 90 ASN A O 1
ATOM 714 N N . LYS A 1 91 ? -3.867 -7.732 9.371 1.00 95.38 91 LYS A N 1
ATOM 715 C CA . LYS A 1 91 ? -2.941 -7.269 8.326 1.00 95.38 91 LYS A CA 1
ATOM 716 C C . LYS A 1 91 ? -3.537 -6.216 7.401 1.00 95.38 91 LYS A C 1
ATOM 718 O O . LYS A 1 91 ? -4.713 -6.242 7.045 1.00 95.38 91 LYS A O 1
ATOM 723 N N . VAL A 1 92 ? -2.680 -5.300 6.959 1.00 96.19 92 VAL A N 1
ATOM 724 C CA . VAL A 1 92 ? -2.954 -4.351 5.876 1.00 96.19 92 VAL A CA 1
ATOM 725 C C . VAL A 1 92 ? -2.200 -4.798 4.633 1.00 96.19 92 VAL A C 1
ATOM 727 O O . VAL A 1 92 ? -0.995 -5.037 4.690 1.00 96.19 92 VAL A O 1
ATOM 730 N N . ASN A 1 93 ? -2.891 -4.853 3.499 1.00 96.38 93 ASN A N 1
ATOM 731 C CA . ASN A 1 93 ? -2.304 -5.064 2.184 1.00 96.38 93 ASN A CA 1
ATOM 732 C C . ASN A 1 93 ? -2.426 -3.784 1.348 1.00 96.38 93 ASN A C 1
ATOM 734 O O . ASN A 1 93 ? -3.521 -3.231 1.202 1.00 96.38 93 ASN A O 1
ATOM 738 N N . ILE A 1 94 ? -1.300 -3.333 0.790 1.00 96.00 94 ILE A N 1
ATOM 739 C CA . ILE A 1 94 ? -1.257 -2.247 -0.191 1.00 96.00 94 ILE A CA 1
ATOM 740 C C . ILE A 1 94 ? -0.752 -2.781 -1.518 1.00 96.00 94 ILE A C 1
ATOM 742 O O . ILE A 1 94 ? 0.327 -3.369 -1.599 1.00 96.00 94 ILE A O 1
ATOM 746 N N . LYS A 1 95 ? -1.527 -2.523 -2.569 1.00 94.38 95 LYS A N 1
ATOM 747 C CA . LYS A 1 95 ? -1.272 -3.036 -3.907 1.00 94.38 95 LYS A CA 1
ATOM 748 C C . LYS A 1 95 ? -1.500 -1.957 -4.955 1.00 94.38 95 LYS A C 1
ATOM 750 O O . LYS A 1 95 ? -2.583 -1.401 -5.095 1.00 94.38 95 LYS A O 1
ATOM 755 N N . LEU A 1 96 ? -0.462 -1.671 -5.723 1.00 92.38 96 LEU A N 1
ATOM 756 C CA . LEU A 1 96 ? -0.436 -0.632 -6.751 1.00 92.38 96 LEU A CA 1
ATOM 757 C C . LEU A 1 96 ? -0.146 -1.203 -8.146 1.00 92.38 96 LEU A C 1
ATOM 759 O O . LEU A 1 96 ? -0.159 -0.456 -9.123 1.00 92.38 96 LEU A O 1
ATOM 763 N N . THR A 1 97 ? 0.126 -2.507 -8.250 1.00 90.38 97 THR A N 1
ATOM 764 C CA . THR A 1 97 ? 0.401 -3.236 -9.500 1.00 90.38 97 THR A CA 1
ATOM 765 C C . THR A 1 97 ? -0.255 -4.620 -9.500 1.00 90.38 97 THR A C 1
ATOM 767 O O . THR A 1 97 ? -0.850 -5.061 -8.516 1.00 90.38 97 THR A O 1
ATOM 770 N N . GLN A 1 98 ? -0.169 -5.329 -10.628 1.00 86.44 98 GLN A N 1
ATOM 771 C CA . GLN A 1 98 ? -0.537 -6.745 -10.695 1.00 86.44 98 GLN A CA 1
ATOM 772 C C . GLN A 1 98 ? 0.424 -7.577 -9.824 1.00 86.44 98 GLN A C 1
ATOM 774 O O . GLN A 1 98 ? 1.635 -7.418 -9.931 1.00 86.44 98 GLN A O 1
ATOM 779 N N . GLY A 1 99 ? -0.103 -8.461 -8.969 1.00 85.94 99 GLY A N 1
ATOM 780 C CA . GLY A 1 99 ? 0.695 -9.239 -8.007 1.00 85.94 99 GLY A CA 1
ATOM 781 C C . GLY A 1 99 ? 0.023 -9.385 -6.640 1.00 85.94 99 GLY A C 1
ATOM 782 O O . GLY A 1 99 ? -1.194 -9.253 -6.537 1.00 85.94 99 GLY A O 1
ATOM 783 N N . SER A 1 100 ? 0.794 -9.658 -5.589 1.00 84.19 100 SER A N 1
ATOM 784 C CA . SER A 1 100 ? 0.295 -9.768 -4.207 1.00 84.19 100 SER A CA 1
ATOM 785 C C . SER A 1 100 ? 0.287 -8.438 -3.442 1.00 84.19 100 SER A C 1
ATOM 787 O O . SER A 1 100 ? -0.402 -8.339 -2.434 1.00 84.19 100 SER A O 1
ATOM 789 N N . GLY A 1 101 ? 1.007 -7.415 -3.917 1.00 91.19 101 GLY A N 1
ATOM 790 C CA . GLY A 1 101 ? 1.249 -6.187 -3.150 1.00 91.19 101 GLY A CA 1
ATOM 791 C C . GLY A 1 101 ? 2.178 -6.427 -1.955 1.00 91.19 101 GLY A C 1
ATOM 792 O O . GLY A 1 101 ? 2.874 -7.447 -1.897 1.00 91.19 101 GLY A O 1
ATOM 793 N N . TYR A 1 102 ? 2.175 -5.494 -1.004 1.00 94.81 102 TYR A N 1
ATOM 794 C CA . TYR A 1 102 ? 2.913 -5.601 0.253 1.00 94.81 102 TYR A CA 1
ATOM 795 C C . TYR A 1 102 ? 1.960 -5.716 1.442 1.00 94.81 102 TYR A C 1
ATOM 797 O O . TYR A 1 102 ? 1.063 -4.889 1.612 1.00 94.81 102 TYR A O 1
ATOM 805 N N . GLU A 1 103 ? 2.200 -6.719 2.284 1.00 96.25 103 GLU A N 1
ATOM 806 C CA . GLU A 1 103 ? 1.438 -6.985 3.502 1.00 96.25 103 GLU A CA 1
ATOM 807 C C . GLU A 1 103 ? 2.218 -6.555 4.743 1.00 96.25 103 GLU A C 1
ATOM 809 O O . GLU A 1 103 ? 3.436 -6.738 4.831 1.00 96.25 103 GLU A O 1
ATOM 814 N N . TYR A 1 104 ? 1.512 -5.995 5.721 1.00 97.31 104 TYR A N 1
ATOM 815 C CA . TYR A 1 104 ? 2.087 -5.653 7.012 1.00 97.31 104 TYR A CA 1
ATOM 816 C C . TYR A 1 104 ? 1.087 -5.866 8.145 1.00 97.31 104 TYR A C 1
ATOM 818 O O . TYR A 1 104 ? -0.065 -5.448 8.047 1.00 97.31 104 TYR A O 1
ATOM 826 N N . TYR A 1 105 ? 1.551 -6.491 9.224 1.00 96.25 105 TYR A N 1
ATOM 827 C CA . TYR A 1 105 ? 0.725 -6.824 10.380 1.00 96.25 105 TYR A CA 1
ATOM 828 C C . TYR A 1 105 ? 0.558 -5.633 11.330 1.00 96.25 105 TYR A C 1
ATOM 830 O O . TYR A 1 105 ? 1.478 -4.831 11.524 1.00 96.25 105 TYR A O 1
ATOM 838 N N . PHE A 1 106 ? -0.619 -5.543 11.937 1.00 95.00 106 PHE A N 1
ATOM 839 C CA . PHE A 1 106 ? -0.942 -4.655 13.045 1.00 95.00 106 PHE A CA 1
ATOM 840 C C . PHE A 1 106 ? -1.288 -5.479 14.298 1.00 95.00 106 PHE A C 1
ATOM 842 O O . PHE A 1 106 ? -1.427 -6.695 14.238 1.00 95.00 106 PHE A O 1
ATOM 849 N N . PHE A 1 107 ? -1.351 -4.817 15.448 1.00 92.31 107 PHE A N 1
ATOM 850 C CA . PHE A 1 107 ? -1.512 -5.410 16.781 1.00 92.31 107 PHE A CA 1
ATOM 851 C C . PHE A 1 107 ? -2.693 -4.797 17.550 1.00 92.31 107 PHE A C 1
ATOM 853 O O . PHE A 1 107 ? -2.746 -4.906 18.768 1.00 92.31 107 PHE A O 1
ATOM 860 N N . ASN A 1 108 ? -3.581 -4.070 16.868 1.00 87.25 108 ASN A N 1
ATOM 861 C CA . ASN A 1 108 ? -4.769 -3.495 17.489 1.00 87.25 108 ASN A CA 1
ATOM 862 C C . ASN A 1 108 ? -5.883 -4.549 17.557 1.00 87.25 108 ASN A C 1
ATOM 864 O O . ASN A 1 108 ? -6.167 -5.184 16.545 1.00 87.25 108 ASN A O 1
ATOM 868 N N . ASP A 1 109 ? -6.515 -4.676 18.722 1.00 86.19 109 ASP A N 1
ATOM 869 C CA . ASP A 1 109 ? -7.621 -5.605 18.977 1.00 86.19 109 ASP A CA 1
ATOM 870 C C . ASP A 1 109 ? -9.000 -5.017 18.609 1.00 86.19 109 ASP A C 1
ATOM 872 O O . ASP A 1 109 ? -10.027 -5.676 18.742 1.00 86.19 109 ASP A O 1
ATOM 876 N N . ASN A 1 110 ? -9.062 -3.766 18.149 1.00 86.69 110 ASN A N 1
ATOM 877 C CA . ASN A 1 110 ? -10.297 -3.144 17.677 1.00 86.69 110 ASN A CA 1
ATOM 878 C C . ASN A 1 110 ? -10.717 -3.711 16.317 1.00 86.69 110 ASN A C 1
ATOM 880 O O . ASN A 1 110 ? -9.894 -3.901 15.422 1.00 86.69 110 ASN A O 1
ATOM 884 N N . ASN A 1 111 ? -12.026 -3.858 16.107 1.00 88.88 111 ASN A N 1
ATOM 885 C CA . ASN A 1 111 ? -12.566 -4.179 14.793 1.00 88.88 111 ASN A CA 1
ATOM 886 C C . ASN A 1 111 ? -12.536 -2.937 13.893 1.00 88.88 111 ASN A C 1
ATOM 888 O O . ASN A 1 111 ? -13.142 -1.910 14.213 1.00 88.88 111 ASN A O 1
ATOM 892 N N . ILE A 1 112 ? -11.847 -3.025 12.755 1.00 91.81 112 ILE A N 1
ATOM 893 C CA . ILE A 1 112 ? -11.639 -1.888 11.854 1.00 91.81 112 ILE A CA 1
ATOM 894 C C . ILE A 1 112 ? -12.643 -1.966 10.708 1.00 91.81 112 ILE A C 1
ATOM 896 O O . ILE A 1 112 ? -12.547 -2.831 9.834 1.00 91.81 112 ILE A O 1
ATOM 900 N N . VAL A 1 113 ? -13.585 -1.026 10.669 1.00 93.00 113 VAL A N 1
ATOM 901 C CA . VAL A 1 113 ? -14.479 -0.832 9.523 1.00 93.00 113 VAL A CA 1
ATOM 902 C C . VAL A 1 113 ? -13.861 0.225 8.619 1.00 93.00 113 VAL A C 1
ATOM 904 O O . VAL A 1 113 ? -13.622 1.352 9.046 1.00 93.00 113 VAL A O 1
ATOM 907 N N . TRP A 1 114 ? -13.593 -0.124 7.364 1.00 92.88 114 TRP A N 1
ATOM 908 C CA . TRP A 1 114 ? -12.876 0.751 6.441 1.00 92.88 114 TRP A CA 1
ATOM 909 C C . TRP A 1 114 ? -13.625 0.942 5.126 1.00 92.88 114 TRP A C 1
ATOM 911 O O . TRP A 1 114 ? -14.295 0.036 4.632 1.00 92.88 114 TRP A O 1
ATOM 921 N N . ASN A 1 115 ? -13.489 2.133 4.543 1.00 93.94 115 ASN A N 1
ATOM 922 C CA . ASN A 1 115 ? -14.046 2.453 3.235 1.00 93.94 115 ASN A CA 1
ATOM 923 C C . ASN A 1 115 ? -13.094 3.343 2.429 1.00 93.94 115 ASN A C 1
ATOM 925 O O . ASN A 1 115 ? -12.496 4.281 2.955 1.00 93.94 115 ASN A O 1
ATOM 929 N N . VAL A 1 116 ? -12.986 3.067 1.130 1.00 92.44 116 VAL A N 1
ATOM 930 C CA . VAL A 1 116 ? -12.182 3.853 0.191 1.00 92.44 116 VAL A CA 1
ATOM 931 C C . VAL A 1 116 ? -13.110 4.694 -0.678 1.00 92.44 116 VAL A C 1
ATOM 933 O O . VAL A 1 116 ? -13.722 4.186 -1.619 1.00 92.44 116 VAL A O 1
ATOM 936 N N . ASN A 1 117 ? -13.166 5.999 -0.411 1.00 91.81 117 ASN A N 1
ATOM 937 C CA . ASN A 1 117 ? -13.846 6.953 -1.277 1.00 91.81 117 ASN A CA 1
ATOM 938 C C . ASN A 1 117 ? -12.891 7.412 -2.392 1.00 91.81 117 ASN A C 1
ATOM 940 O O . ASN A 1 117 ? -11.998 8.234 -2.182 1.00 91.81 117 ASN A O 1
ATOM 944 N N . LYS A 1 118 ? -13.068 6.866 -3.602 1.00 86.31 118 LYS A N 1
ATOM 945 C CA . LYS A 1 118 ? -12.227 7.196 -4.766 1.00 86.31 118 LYS A CA 1
ATOM 946 C C . LYS A 1 118 ? -12.477 8.603 -5.316 1.00 86.31 118 LYS A C 1
ATOM 948 O O . LYS A 1 118 ? -11.559 9.166 -5.909 1.00 86.31 118 LYS A O 1
ATOM 953 N N . GLU A 1 119 ? -13.678 9.150 -5.139 1.00 89.19 119 GLU A N 1
ATOM 954 C CA . GLU A 1 119 ? -14.041 10.483 -5.640 1.00 89.19 119 GLU A CA 1
ATOM 955 C C . GLU A 1 119 ? -13.384 11.569 -4.792 1.00 89.19 119 GLU A C 1
ATOM 957 O O . GLU A 1 119 ? -12.692 12.441 -5.316 1.00 89.19 119 GLU A O 1
ATOM 962 N N . GLU A 1 120 ? -13.506 11.445 -3.471 1.00 91.25 120 GLU A N 1
ATOM 963 C CA . GLU A 1 120 ? -12.877 12.363 -2.515 1.00 91.25 120 GLU A CA 1
ATOM 964 C C . GLU A 1 120 ? -11.392 12.057 -2.287 1.00 91.25 120 GLU A C 1
ATOM 966 O O . GLU A 1 120 ? -10.673 12.875 -1.719 1.00 91.25 120 GLU A O 1
ATOM 971 N N . ARG A 1 121 ? -10.915 10.902 -2.775 1.00 92.56 121 ARG A N 1
ATOM 972 C CA . ARG A 1 121 ? -9.540 10.399 -2.623 1.00 92.56 121 ARG A CA 1
ATOM 973 C C . ARG A 1 121 ? -9.143 10.170 -1.168 1.00 92.56 121 ARG A C 1
ATOM 975 O O . ARG A 1 121 ? -8.002 10.428 -0.781 1.00 92.56 121 ARG A O 1
ATOM 982 N N . LYS A 1 122 ? -10.071 9.630 -0.381 1.00 94.50 122 LYS A N 1
ATOM 983 C CA . LYS A 1 122 ? -9.888 9.410 1.054 1.00 94.50 122 LYS A CA 1
ATOM 984 C C . LYS A 1 122 ? -10.122 7.959 1.454 1.00 94.50 122 LYS A C 1
ATOM 986 O O . LYS A 1 122 ? -10.985 7.275 0.902 1.00 94.50 122 LYS A O 1
ATOM 991 N N . LEU A 1 123 ? -9.337 7.497 2.418 1.00 94.38 123 LEU A N 1
ATOM 992 C CA . LEU A 1 123 ? -9.571 6.270 3.170 1.00 94.38 123 LEU A CA 1
ATOM 993 C C . LEU A 1 123 ? -10.133 6.659 4.534 1.00 94.38 123 LEU A C 1
ATOM 995 O O . LEU A 1 123 ? -9.502 7.424 5.260 1.00 94.38 123 LEU A O 1
ATOM 999 N N . ILE A 1 124 ? -11.296 6.113 4.863 1.00 94.69 124 ILE A N 1
ATOM 1000 C CA . ILE A 1 124 ? -11.974 6.324 6.140 1.00 94.69 124 ILE A CA 1
ATOM 1001 C C . ILE A 1 124 ? -11.836 5.039 6.950 1.00 94.69 124 ILE A C 1
ATOM 1003 O O . ILE A 1 124 ? -12.139 3.956 6.440 1.00 94.69 124 ILE A O 1
ATOM 1007 N N . LEU A 1 125 ? -11.363 5.165 8.188 1.00 93.62 125 LEU A N 1
ATOM 1008 C CA . LEU A 1 125 ? -11.191 4.078 9.148 1.00 93.62 125 LEU A CA 1
ATOM 1009 C C . LEU A 1 125 ? -12.019 4.375 10.396 1.00 93.62 125 LEU A C 1
ATOM 1011 O O . LEU A 1 125 ? -11.833 5.417 11.020 1.00 93.62 125 LEU A O 1
ATOM 1015 N N . ASN A 1 126 ? -12.879 3.437 10.775 1.00 93.12 126 ASN A N 1
ATOM 1016 C CA . ASN A 1 126 ? -13.670 3.476 11.996 1.00 93.12 126 ASN A CA 1
ATOM 1017 C C . ASN A 1 126 ? -13.236 2.334 12.912 1.00 93.12 126 ASN A C 1
ATOM 1019 O O . ASN A 1 126 ? -13.285 1.167 12.516 1.00 93.12 126 ASN A O 1
ATOM 1023 N N . PHE A 1 127 ? -12.817 2.674 14.128 1.00 91.44 127 PHE A N 1
ATOM 1024 C CA . PHE A 1 127 ? -12.322 1.711 15.107 1.00 91.44 127 PHE A CA 1
ATOM 1025 C C . PHE A 1 127 ? -13.438 1.368 16.090 1.00 91.44 127 PHE A C 1
ATOM 1027 O O . PHE A 1 127 ? -13.786 2.172 16.951 1.00 91.44 127 PHE A O 1
ATOM 1034 N N . VAL A 1 128 ? -14.022 0.180 15.961 1.00 89.31 128 VAL A N 1
ATOM 1035 C CA . VAL A 1 128 ? -15.117 -0.282 16.820 1.00 89.31 128 VAL A CA 1
ATOM 1036 C C . VAL A 1 128 ? -14.545 -1.200 17.892 1.00 89.31 128 VAL A C 1
ATOM 1038 O O . VAL A 1 128 ? -13.795 -2.128 17.583 1.00 89.31 128 VAL A O 1
ATOM 1041 N N . LYS A 1 129 ? -14.891 -0.948 19.160 1.00 81.06 129 LYS A N 1
ATOM 1042 C CA . LYS A 1 129 ? -14.508 -1.844 20.253 1.00 81.06 129 LYS A CA 1
ATOM 1043 C C . LYS A 1 129 ? -15.181 -3.198 20.027 1.00 81.06 129 LYS A C 1
ATOM 1045 O O . LYS A 1 129 ? -16.389 -3.234 19.798 1.00 81.06 129 LYS A O 1
ATOM 1050 N N . LEU A 1 130 ? -14.424 -4.288 20.098 1.00 72.25 130 LEU A N 1
ATOM 1051 C CA . LEU A 1 130 ? -15.029 -5.604 20.270 1.00 72.25 130 LEU A CA 1
ATOM 1052 C C . LEU A 1 130 ? -15.666 -5.605 21.666 1.00 72.25 130 LEU A C 1
ATOM 1054 O O . LEU A 1 130 ? -14.974 -5.365 22.655 1.00 72.25 130 LEU A O 1
ATOM 1058 N N . GLU A 1 131 ? -16.992 -5.727 21.746 1.00 63.88 131 GLU A N 1
ATOM 1059 C CA . GLU A 1 131 ? -17.648 -5.961 23.032 1.00 63.88 131 GLU A CA 1
ATOM 1060 C C . GLU A 1 131 ? -17.184 -7.330 23.539 1.00 63.88 131 GLU A C 1
ATOM 1062 O O . GLU A 1 131 ? -17.278 -8.321 22.814 1.00 63.88 131 GLU A O 1
ATOM 1067 N N . ASP A 1 132 ? -16.620 -7.350 24.748 1.00 54.19 132 ASP A N 1
ATOM 1068 C CA . ASP A 1 132 ? -16.295 -8.581 25.460 1.00 54.19 132 ASP A CA 1
ATOM 1069 C C . ASP A 1 132 ? -17.616 -9.342 25.694 1.00 54.19 132 ASP A C 1
ATOM 1071 O O . ASP A 1 132 ? -18.489 -8.836 26.406 1.00 54.19 132 ASP A O 1
ATOM 1075 N N . GLU A 1 133 ? -17.789 -10.508 25.061 1.00 42.84 133 GLU A N 1
ATOM 1076 C CA . GLU A 1 133 ? -18.817 -11.491 25.458 1.00 42.84 133 GLU A CA 1
ATOM 1077 C C . GLU A 1 133 ? -18.564 -12.017 26.880 1.00 42.84 133 GLU A C 1
ATOM 1079 O O . GLU A 1 133 ? -17.394 -12.330 27.212 1.00 42.84 133 GLU A O 1
#

Radius of gyration: 25.32 Å; chains: 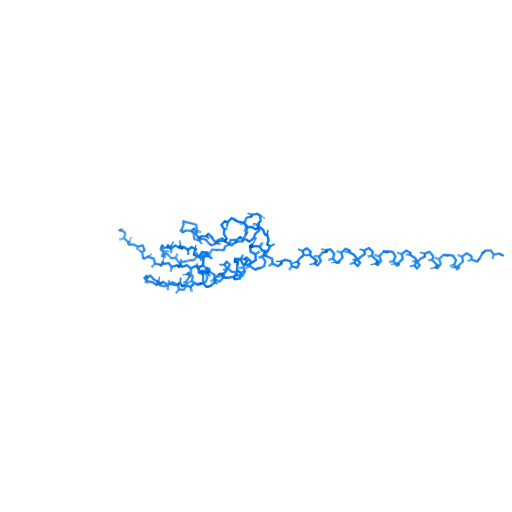1; bounding box: 73×24×69 Å

Secondary structure (DSSP, 8-state):
---HHHHHHHHHHHHHHHHHHHHHHHHHHHHHHHTT-HHHHHHHHHHHHHHHHHHPPTT-EEEEE-HHHHHHHHHTT--S-SEEEETTTTEEEE-SSSS--EEEE----SEEEEEEETTTTEEEEEEE-----

Foldseek 3Di:
DPPVVVVVVVVVVVVVVVVVVVVVVVVVVVCVVCVLCQLVVLVVVQVVVLVVLQPDDAQDKDKDQQVVQLVSLVVQVHDDDQWDADLVQQWIAGDSHPDRGDIDHHDDNWDWDWDQDVVVRMIMIHTHHDPDD

Sequence (133 aa):
MKNKKSESFLIEQLVFILLTLVFVVAIGIFIVRTGDNTAFIEQIYAKQLALIINKAEAGMESEIDITRLLNLAQKNKFNGNIITIDNNENKVNIKLTQGSGYEYYFFNDNNIVWNVNKEERKLILNFVKLEDE

pLDDT: mean 87.91, std 11.32, range [42.84, 97.62]